Protein AF-A0A957HF04-F1 (afdb_monomer)

Mean predicted aligned error: 11.37 Å

Secondary structure (DSSP, 8-state):
-PPPPPEEEEE--GGGHHHHHHHHHHH-SSPPPHHHHHHHHHT-SS---EEEEE-----PPPGGGGTGGG--S----------SS-EEEEE--

Solvent-accessible surface area (backbone atoms only — not comparable to full-atom values): 6026 Å² total; per-residue (Å²): 135,85,79,79,81,58,70,39,80,43,75,54,53,81,58,42,45,72,60,52,50,54,52,38,55,76,73,39,86,82,48,81,57,70,67,57,57,55,40,37,68,76,70,43,92,76,44,53,46,32,30,36,23,42,52,66,87,74,79,78,77,64,75,71,68,70,64,54,80,76,54,94,83,76,89,77,80,78,82,68,68,69,52,83,47,61,73,82,48,72,51,71,85

Foldseek 3Di:
DDPDFAKDKDFDDPLCLVLQQVVQVVPDVVGDDSVVVVCLRPPDPPKGKIFIFGQPPDDPDPPVVVVCVVPPPDPPDPPSPHPRGRTDDIDMD

Radius of gyration: 17.04 Å; Cα contacts (8 Å, |Δi|>4): 94; chains: 1; bounding box: 51×33×38 Å

Sequence (93 aa):
MTRTPSLILRYMRIPDLPQVMQIDQASFNPAWPERSYRFEINESTVSFMVVLAHQDEHTEEPVARRWWEIFPLTRRSSNGSKPSGEILAYGGL

pLDDT: mean 78.91, std 19.29, range [41.81, 97.31]

Structure (mmCIF, N/CA/C/O backbone):
data_AF-A0A957HF04-F1
#
_entry.id   AF-A0A957HF04-F1
#
loop_
_atom_site.group_PDB
_atom_site.id
_atom_site.type_symbol
_atom_site.label_atom_id
_atom_site.label_alt_id
_atom_site.label_comp_id
_atom_site.label_asym_id
_atom_site.label_entity_id
_atom_site.label_seq_id
_atom_site.pdbx_PDB_ins_code
_atom_site.Cartn_x
_atom_site.Cartn_y
_atom_site.Cartn_z
_atom_site.occupancy
_atom_site.B_iso_or_equiv
_atom_site.auth_seq_id
_atom_site.auth_comp_id
_atom_site.auth_asym_id
_atom_site.auth_atom_id
_atom_site.pdbx_PDB_model_num
ATOM 1 N N . MET A 1 1 ? -23.408 11.955 19.366 1.00 49.53 1 MET A N 1
ATOM 2 C CA . MET A 1 1 ? -22.598 12.750 18.420 1.00 49.53 1 MET A CA 1
ATOM 3 C C . MET A 1 1 ? -21.421 11.891 17.997 1.00 49.53 1 MET A C 1
ATOM 5 O O . MET A 1 1 ? -20.553 11.638 18.820 1.00 49.53 1 MET A O 1
ATOM 9 N N . THR A 1 2 ? -21.431 11.353 16.782 1.00 55.19 2 THR A N 1
ATOM 10 C CA . THR A 1 2 ? -20.311 10.563 16.253 1.00 55.19 2 THR A CA 1
ATOM 11 C C . THR A 1 2 ? -19.244 11.542 15.767 1.00 55.19 2 THR A C 1
ATOM 13 O O . THR A 1 2 ? -19.526 12.359 14.894 1.00 55.19 2 THR A O 1
ATOM 16 N N . ARG A 1 3 ? -18.051 11.528 16.372 1.00 77.00 3 ARG A N 1
ATOM 17 C CA . ARG A 1 3 ? -16.907 12.325 15.902 1.00 77.00 3 ARG A CA 1
ATOM 18 C C . ARG A 1 3 ? -16.511 11.784 14.527 1.00 77.00 3 ARG A C 1
ATOM 20 O O . ARG A 1 3 ? -16.221 10.596 14.417 1.00 77.00 3 ARG A O 1
ATOM 27 N N . THR A 1 4 ? -16.532 12.620 13.492 1.00 78.12 4 THR A N 1
ATOM 28 C CA . THR A 1 4 ? -15.997 12.237 12.179 1.00 78.12 4 THR A CA 1
ATOM 29 C C . THR A 1 4 ? -14.488 12.027 12.327 1.00 78.12 4 THR A C 1
ATOM 31 O O . THR A 1 4 ? -13.820 12.941 12.821 1.00 78.12 4 THR A O 1
ATOM 34 N N . PRO A 1 5 ? -13.941 10.849 11.974 1.00 81.38 5 PRO A N 1
ATOM 35 C CA . PRO A 1 5 ? -12.506 10.615 12.056 1.00 81.38 5 PRO A CA 1
ATOM 36 C C . PRO A 1 5 ? -11.778 11.527 11.065 1.00 81.38 5 PRO A C 1
ATOM 38 O O . PRO A 1 5 ? -12.231 11.701 9.932 1.00 81.38 5 PRO A O 1
ATOM 41 N N . SER A 1 6 ? -10.657 12.112 11.493 1.00 89.38 6 SER A N 1
ATOM 42 C CA . SER A 1 6 ? -9.795 12.859 10.581 1.00 89.38 6 SER A CA 1
ATOM 43 C C . SER A 1 6 ? -8.886 11.888 9.836 1.00 89.38 6 SER A C 1
ATOM 45 O O . SER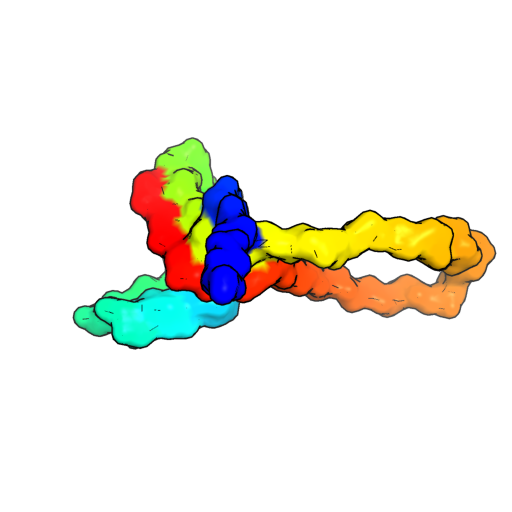 A 1 6 ? -8.231 11.050 10.457 1.00 89.38 6 SER A O 1
ATOM 47 N N . LEU A 1 7 ? -8.871 11.979 8.507 1.00 92.19 7 LEU A N 1
ATOM 48 C CA . LEU A 1 7 ? -8.146 11.072 7.620 1.00 92.19 7 LEU A CA 1
ATOM 49 C C . LEU A 1 7 ? -7.161 11.852 6.749 1.00 92.19 7 LEU A C 1
ATOM 51 O O . LEU A 1 7 ? -7.440 12.976 6.334 1.00 92.19 7 LEU A O 1
ATOM 55 N N . ILE A 1 8 ? -6.028 11.231 6.431 1.00 93.00 8 ILE A N 1
ATOM 56 C CA . ILE A 1 8 ? -5.005 11.773 5.540 1.00 93.00 8 ILE A CA 1
ATOM 57 C C . ILE A 1 8 ? -4.724 10.803 4.392 1.00 93.00 8 ILE A C 1
ATOM 59 O O . ILE A 1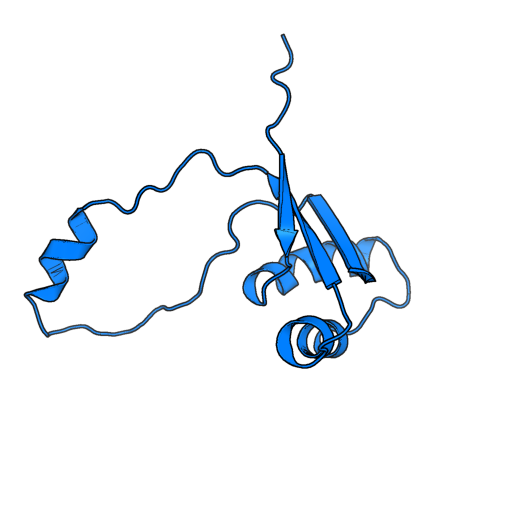 8 ? -4.455 9.622 4.608 1.00 93.00 8 ILE A O 1
ATOM 63 N N . LEU A 1 9 ? -4.755 11.325 3.164 1.00 94.06 9 LEU A N 1
ATOM 64 C CA . LEU A 1 9 ? -4.223 10.648 1.985 1.00 94.06 9 LEU A CA 1
ATOM 65 C C . LEU A 1 9 ? -2.783 11.119 1.769 1.00 94.06 9 LEU A C 1
ATOM 67 O O . LEU A 1 9 ? -2.528 12.320 1.669 1.00 94.06 9 LEU A O 1
ATOM 71 N N . ARG A 1 10 ? -1.836 10.187 1.706 1.00 93.81 10 ARG A N 1
ATOM 72 C CA . ARG A 1 10 ? -0.415 10.498 1.499 1.00 93.81 10 ARG A CA 1
ATOM 73 C C . ARG A 1 10 ? 0.272 9.422 0.678 1.00 93.81 10 ARG A C 1
ATOM 75 O O . ARG A 1 10 ? -0.220 8.299 0.597 1.00 93.81 10 ARG A O 1
ATOM 82 N N . TYR A 1 11 ? 1.448 9.741 0.143 1.00 93.88 11 TYR A N 1
ATOM 83 C CA . TYR A 1 11 ? 2.306 8.729 -0.463 1.00 93.88 11 TYR A CA 1
ATOM 84 C C . TYR A 1 11 ? 2.649 7.620 0.536 1.00 93.88 11 TYR A C 1
ATOM 86 O O . TYR A 1 11 ? 2.889 7.860 1.731 1.00 93.88 11 TYR A O 1
ATOM 94 N N . MET A 1 12 ? 2.636 6.397 0.019 1.00 93.62 12 MET A N 1
ATOM 95 C CA . MET A 1 12 ? 3.051 5.196 0.720 1.00 93.62 12 MET A CA 1
ATOM 96 C C . MET A 1 12 ? 4.560 5.246 0.967 1.00 93.62 12 MET A C 1
ATOM 98 O O . MET A 1 12 ? 5.332 5.727 0.142 1.00 93.62 12 MET A O 1
ATOM 102 N N . ARG A 1 13 ? 4.991 4.749 2.123 1.00 93.00 13 ARG A N 1
ATOM 103 C CA . ARG A 1 13 ? 6.400 4.636 2.506 1.00 93.00 13 ARG A CA 1
ATOM 104 C C . ARG A 1 13 ? 6.690 3.199 2.912 1.00 93.00 13 ARG A C 1
ATOM 106 O O . ARG A 1 13 ? 5.801 2.471 3.331 1.00 93.00 13 ARG A O 1
ATOM 113 N N . ILE A 1 14 ? 7.959 2.807 2.895 1.00 93.31 14 ILE A N 1
ATOM 114 C CA . ILE A 1 14 ? 8.377 1.446 3.273 1.00 93.31 14 ILE A CA 1
ATOM 115 C C . ILE A 1 14 ? 7.839 0.969 4.640 1.00 93.31 14 ILE A C 1
ATOM 117 O O . ILE A 1 14 ? 7.423 -0.185 4.724 1.00 93.31 14 ILE A O 1
ATOM 121 N N . PRO A 1 15 ? 7.759 1.805 5.694 1.00 93.69 15 PRO A N 1
ATOM 122 C CA . PRO A 1 15 ? 7.159 1.398 6.968 1.00 93.69 15 PRO A CA 1
ATOM 123 C C . PRO A 1 15 ? 5.670 1.054 6.937 1.00 93.69 15 PRO A C 1
ATOM 125 O O . PRO A 1 15 ? 5.170 0.446 7.880 1.00 93.69 15 PRO A O 1
ATOM 128 N N . ASP A 1 16 ? 4.959 1.467 5.892 1.00 94.31 16 ASP A N 1
ATOM 129 C CA . ASP A 1 16 ? 3.531 1.217 5.722 1.00 94.31 16 ASP A CA 1
ATOM 130 C C . ASP A 1 16 ? 3.264 -0.204 5.195 1.00 94.31 16 ASP A C 1
ATOM 132 O O . ASP A 1 16 ? 2.181 -0.750 5.409 1.00 94.31 16 ASP A O 1
ATOM 136 N N . LEU A 1 17 ? 4.262 -0.828 4.548 1.00 94.69 17 LEU A N 1
ATOM 137 C CA . LEU A 1 17 ? 4.120 -2.115 3.860 1.00 94.69 17 LEU A CA 1
ATOM 138 C C . LEU A 1 17 ? 3.550 -3.245 4.720 1.00 94.69 17 LEU A C 1
ATOM 140 O O . LEU A 1 17 ? 2.678 -3.945 4.214 1.00 94.69 17 LEU A O 1
ATOM 144 N N . PRO A 1 18 ? 3.947 -3.436 5.995 1.00 95.38 18 PRO A N 1
ATOM 145 C CA . PRO A 1 18 ? 3.372 -4.506 6.802 1.00 95.38 18 PRO A CA 1
ATOM 146 C C . PRO A 1 18 ? 1.844 -4.415 6.929 1.00 95.38 18 PRO A C 1
ATOM 148 O O . PRO A 1 18 ? 1.173 -5.436 6.831 1.00 95.38 18 PRO A O 1
ATOM 151 N N . GLN A 1 19 ? 1.287 -3.207 7.092 1.00 96.06 19 GLN A N 1
ATOM 152 C CA . GLN A 1 19 ? -0.168 -3.008 7.163 1.00 96.06 19 GLN A CA 1
ATOM 153 C C . GLN A 1 19 ? -0.815 -3.121 5.776 1.00 96.06 19 GLN A C 1
ATOM 155 O O . GLN A 1 19 ? -1.842 -3.775 5.629 1.00 96.06 19 GLN A O 1
ATOM 160 N N . VAL A 1 20 ? -0.193 -2.550 4.738 1.00 96.44 20 VAL A N 1
ATOM 161 C CA . VAL A 1 20 ? -0.686 -2.656 3.351 1.00 96.44 20 VAL A CA 1
ATOM 162 C C . VAL A 1 20 ? -0.790 -4.117 2.916 1.00 96.44 20 VAL A C 1
ATOM 164 O O . VAL A 1 20 ? -1.809 -4.523 2.369 1.00 96.44 20 VAL A O 1
ATOM 167 N N . MET A 1 21 ? 0.219 -4.934 3.221 1.00 96.12 21 MET A N 1
ATOM 168 C CA . MET A 1 21 ? 0.216 -6.359 2.897 1.00 96.12 21 MET A CA 1
ATOM 169 C C . MET A 1 21 ? -0.880 -7.128 3.630 1.00 96.12 21 MET A C 1
ATOM 171 O O . MET A 1 21 ? -1.434 -8.061 3.059 1.00 96.12 21 MET A O 1
ATOM 175 N N . GLN A 1 22 ? -1.209 -6.752 4.870 1.00 96.50 22 GLN A N 1
ATOM 176 C CA . GLN A 1 22 ? -2.332 -7.361 5.586 1.00 96.50 22 GLN A CA 1
ATOM 177 C C . GLN A 1 22 ? -3.661 -7.074 4.878 1.00 96.50 22 GLN A C 1
ATOM 179 O O . GLN A 1 22 ? -4.466 -7.988 4.708 1.00 96.50 22 GLN A O 1
ATOM 184 N N . ILE A 1 23 ? -3.870 -5.833 4.424 1.00 96.75 23 ILE A N 1
ATOM 185 C CA . ILE A 1 23 ? -5.071 -5.453 3.665 1.00 96.75 23 ILE A CA 1
ATOM 186 C C . ILE A 1 23 ? -5.101 -6.188 2.318 1.00 96.75 23 ILE A C 1
ATOM 188 O O . ILE A 1 23 ? -6.131 -6.753 1.958 1.00 96.75 23 ILE A O 1
ATOM 192 N N . ASP A 1 24 ? -3.982 -6.225 1.593 1.00 97.31 24 ASP A N 1
ATOM 193 C CA . ASP A 1 24 ? -3.878 -6.850 0.269 1.00 97.31 24 ASP A CA 1
ATOM 194 C C . ASP A 1 24 ? -4.157 -8.358 0.323 1.00 97.31 24 ASP A C 1
ATOM 196 O O . ASP A 1 24 ? -4.984 -8.862 -0.434 1.00 97.31 24 ASP A O 1
ATOM 200 N N . GLN A 1 25 ? -3.564 -9.056 1.299 1.00 96.69 25 GLN A N 1
ATOM 201 C CA . GLN A 1 25 ? -3.799 -10.483 1.540 1.00 96.69 25 GLN A CA 1
ATOM 202 C C . GLN A 1 25 ? -5.249 -10.792 1.907 1.00 96.69 25 GLN A C 1
ATOM 204 O O . GLN A 1 25 ? -5.766 -11.842 1.531 1.00 96.69 25 GLN A O 1
ATOM 209 N N . ALA A 1 26 ? -5.906 -9.899 2.648 1.00 96.75 26 ALA A N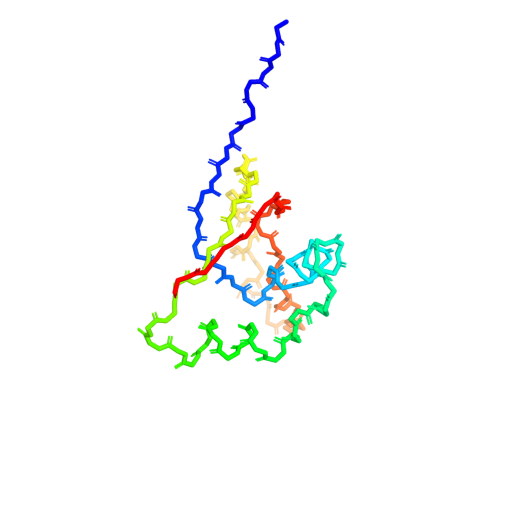 1
ATOM 210 C CA . ALA A 1 26 ? -7.314 -10.061 2.989 1.00 96.75 26 ALA A CA 1
ATOM 211 C C . ALA A 1 26 ? -8.250 -9.745 1.809 1.00 96.75 26 ALA A C 1
ATOM 213 O O . ALA A 1 26 ? -9.381 -10.230 1.784 1.00 96.75 26 ALA A O 1
ATOM 214 N N . SER A 1 27 ? -7.794 -8.939 0.845 1.00 97.06 27 SER A N 1
ATOM 215 C CA . SER A 1 27 ? -8.624 -8.410 -0.244 1.00 97.06 27 SER A CA 1
ATOM 216 C C . SER A 1 27 ? -8.505 -9.207 -1.542 1.00 97.06 27 SER A C 1
ATOM 218 O O . SER A 1 27 ? -9.478 -9.303 -2.290 1.00 97.06 27 SER A O 1
ATOM 220 N N . PHE A 1 28 ? -7.334 -9.782 -1.827 1.00 95.75 28 PHE A N 1
ATOM 221 C CA . PHE A 1 28 ? -7.026 -10.382 -3.123 1.00 95.75 28 PHE A CA 1
ATOM 222 C C . PHE A 1 28 ? -6.432 -11.785 -3.004 1.00 95.75 28 PHE A C 1
ATOM 224 O O . PHE A 1 28 ? -5.701 -12.115 -2.072 1.00 95.75 28 PHE A O 1
ATOM 231 N N . ASN A 1 29 ? -6.716 -12.614 -4.011 1.00 92.94 29 ASN A N 1
ATOM 232 C CA . ASN A 1 29 ? -6.083 -13.914 -4.194 1.00 92.94 29 ASN A CA 1
ATOM 233 C C . ASN A 1 29 ? -5.805 -14.161 -5.696 1.00 92.94 29 ASN A C 1
ATOM 235 O O . ASN A 1 29 ? -6.763 -14.336 -6.452 1.00 92.94 29 ASN A O 1
ATOM 239 N N . PRO A 1 30 ? -4.535 -14.197 -6.145 1.00 91.44 30 PRO A N 1
ATOM 240 C CA . PRO A 1 30 ? -3.328 -14.027 -5.339 1.00 91.44 30 PRO A CA 1
ATOM 241 C C . PRO A 1 30 ? -3.104 -12.570 -4.912 1.00 91.44 30 PRO A C 1
ATOM 243 O O . PRO A 1 30 ? -3.357 -11.638 -5.673 1.00 91.44 30 PRO A O 1
ATOM 246 N N . ALA A 1 31 ? -2.582 -12.404 -3.700 1.00 95.25 31 ALA A N 1
ATOM 247 C CA . ALA A 1 31 ? -2.065 -11.139 -3.195 1.00 95.25 31 ALA A CA 1
ATOM 248 C C . ALA A 1 31 ? -0.794 -10.710 -3.950 1.00 95.25 31 ALA A C 1
ATOM 250 O O . ALA A 1 31 ? -0.028 -11.548 -4.447 1.00 95.25 31 ALA A O 1
ATOM 251 N N . TRP A 1 32 ? -0.538 -9.407 -4.005 1.00 94.88 32 TRP A N 1
ATOM 252 C CA . TRP A 1 32 ? 0.692 -8.859 -4.565 1.00 94.88 32 TRP A CA 1
ATOM 253 C C . TRP A 1 32 ? 1.902 -9.166 -3.668 1.00 94.88 32 TRP A C 1
ATOM 255 O O . TRP A 1 32 ? 1.827 -9.069 -2.440 1.00 94.88 32 TRP A O 1
ATOM 265 N N . PRO A 1 33 ? 3.066 -9.514 -4.246 1.00 95.50 33 PRO A N 1
ATOM 266 C CA . PRO A 1 33 ? 4.251 -9.799 -3.452 1.00 95.50 33 PRO A CA 1
ATOM 267 C C . PRO A 1 33 ? 4.887 -8.500 -2.927 1.00 95.50 33 PRO A C 1
ATOM 269 O O . PRO A 1 33 ? 4.985 -7.511 -3.650 1.00 95.50 33 PRO A O 1
ATOM 272 N N . GLU A 1 34 ? 5.427 -8.522 -1.701 1.00 95.06 34 GLU A N 1
ATOM 273 C CA . GLU A 1 34 ? 6.068 -7.353 -1.056 1.00 95.06 34 GLU A CA 1
ATOM 274 C C . GLU A 1 34 ? 7.119 -6.673 -1.947 1.00 95.06 34 GLU A C 1
ATOM 276 O O . GLU A 1 34 ? 7.231 -5.449 -1.981 1.00 95.06 34 GLU A O 1
ATOM 281 N N . ARG A 1 35 ? 7.888 -7.471 -2.700 1.00 94.19 35 ARG A N 1
ATOM 282 C CA . ARG A 1 35 ? 8.925 -6.964 -3.609 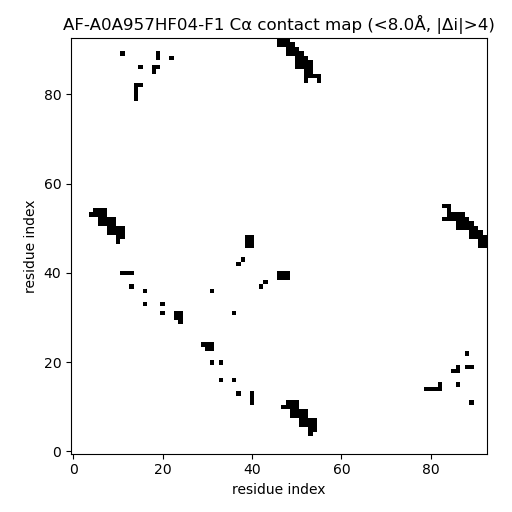1.00 94.19 35 ARG A CA 1
ATOM 283 C C . ARG A 1 35 ? 8.371 -6.024 -4.683 1.00 94.19 35 ARG A C 1
ATOM 285 O O . ARG A 1 35 ? 9.070 -5.087 -5.043 1.00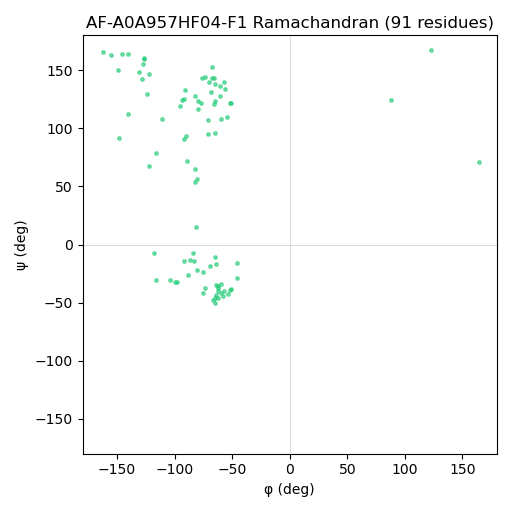 94.19 35 ARG A O 1
ATOM 292 N N . SER A 1 36 ? 7.145 -6.257 -5.161 1.00 93.81 36 SER A N 1
ATOM 293 C CA . SER A 1 36 ? 6.506 -5.384 -6.148 1.00 93.81 36 SER A CA 1
ATOM 294 C C . SER A 1 36 ? 6.235 -4.023 -5.524 1.00 93.81 36 SER A C 1
ATOM 296 O O . SER A 1 36 ? 6.672 -3.013 -6.054 1.00 93.81 36 SER A O 1
ATOM 298 N N . TYR A 1 37 ? 5.653 -3.995 -4.324 1.00 94.44 37 TYR A N 1
ATOM 299 C CA . TYR A 1 37 ? 5.450 -2.748 -3.593 1.00 94.44 37 TYR A CA 1
ATOM 300 C C . TYR A 1 37 ? 6.759 -2.001 -3.301 1.00 94.44 37 TYR A C 1
ATOM 302 O O . TYR A 1 37 ? 6.825 -0.784 -3.446 1.00 94.44 37 TYR A O 1
ATOM 310 N N . ARG A 1 38 ? 7.825 -2.711 -2.912 1.00 94.50 38 ARG A N 1
ATOM 311 C CA . ARG A 1 38 ? 9.141 -2.091 -2.675 1.00 94.50 38 ARG A CA 1
ATOM 312 C C . ARG A 1 38 ? 9.730 -1.457 -3.931 1.00 94.50 38 ARG A C 1
ATOM 314 O O . ARG A 1 38 ? 10.337 -0.394 -3.813 1.00 94.50 38 ARG A O 1
ATOM 321 N N . PHE A 1 39 ? 9.570 -2.111 -5.079 1.00 93.31 39 PHE A N 1
ATOM 322 C CA . PHE A 1 39 ? 10.005 -1.586 -6.368 1.00 93.31 39 PHE A CA 1
ATOM 323 C C . PHE A 1 39 ? 9.211 -0.327 -6.732 1.00 93.31 39 PHE A C 1
ATOM 325 O O . PHE A 1 39 ? 9.808 0.716 -6.981 1.00 93.31 39 PHE A O 1
ATOM 332 N N . GLU A 1 40 ? 7.878 -0.381 -6.653 1.00 92.69 40 GLU A N 1
ATOM 333 C CA . GLU A 1 40 ? 7.036 0.767 -7.010 1.00 92.69 40 GLU A CA 1
ATOM 334 C C . GLU A 1 40 ? 7.287 1.991 -6.116 1.00 92.69 40 GLU A C 1
ATOM 336 O O . GLU A 1 40 ? 7.311 3.113 -6.604 1.00 92.69 40 GLU A O 1
ATOM 341 N N . ILE A 1 41 ? 7.539 1.796 -4.816 1.00 92.12 41 ILE A N 1
ATOM 342 C CA . ILE A 1 41 ? 7.796 2.909 -3.885 1.00 92.12 41 ILE A CA 1
ATOM 343 C C . ILE A 1 41 ? 9.181 3.544 -4.086 1.00 92.12 41 ILE A C 1
ATOM 345 O O . ILE A 1 41 ? 9.322 4.751 -3.899 1.00 92.12 41 ILE A O 1
ATOM 349 N N . ASN A 1 42 ? 10.219 2.753 -4.382 1.00 89.06 42 ASN A N 1
ATOM 350 C CA . ASN A 1 42 ? 11.607 3.242 -4.366 1.00 89.06 42 ASN A CA 1
ATOM 351 C C . ASN A 1 42 ? 12.210 3.485 -5.753 1.00 89.06 42 ASN A C 1
ATOM 353 O O . ASN A 1 42 ? 13.119 4.304 -5.874 1.00 89.06 42 ASN A O 1
ATOM 357 N N . GLU A 1 43 ? 11.784 2.730 -6.764 1.00 82.12 43 GLU A N 1
ATOM 358 C CA . GLU A 1 43 ? 12.474 2.641 -8.057 1.00 82.12 43 GLU A CA 1
ATOM 359 C C . GLU A 1 43 ? 11.626 3.180 -9.213 1.00 82.12 43 GLU A C 1
ATOM 361 O O . GLU A 1 43 ? 12.169 3.720 -10.179 1.00 82.12 43 GLU A O 1
ATOM 366 N N . SER A 1 44 ? 10.300 3.076 -9.118 1.00 80.94 44 SER A N 1
ATOM 367 C CA . SER A 1 44 ? 9.393 3.540 -10.163 1.00 80.94 44 SER A CA 1
ATOM 368 C C . SER A 1 44 ? 9.244 5.062 -10.135 1.00 80.94 44 SER A C 1
ATOM 370 O O . SER A 1 44 ? 8.812 5.650 -9.148 1.00 80.94 44 SER A O 1
ATOM 372 N N . THR A 1 45 ? 9.576 5.723 -11.244 1.00 77.75 45 THR A N 1
ATOM 373 C CA . THR A 1 45 ? 9.361 7.173 -11.418 1.00 77.75 45 THR A CA 1
ATOM 374 C C . THR A 1 45 ? 7.949 7.514 -11.887 1.00 77.75 45 THR A C 1
ATOM 376 O O . THR A 1 45 ? 7.597 8.690 -11.970 1.00 77.75 45 THR A O 1
ATOM 379 N N . VAL A 1 46 ? 7.157 6.493 -12.218 1.00 85.56 46 VAL A N 1
ATOM 380 C CA . VAL A 1 46 ? 5.811 6.628 -12.783 1.00 85.56 46 VAL A CA 1
ATOM 381 C C . VAL A 1 46 ? 4.727 6.029 -11.894 1.00 85.56 46 VAL A C 1
ATOM 383 O O . VAL A 1 46 ? 3.557 6.223 -12.205 1.00 85.56 46 VAL A O 1
ATOM 386 N N . SER A 1 47 ? 5.092 5.339 -10.807 1.00 86.12 47 SER A N 1
ATOM 387 C CA . SER A 1 47 ? 4.118 4.779 -9.875 1.00 86.12 47 SER A CA 1
ATOM 388 C C . SER A 1 47 ? 3.788 5.742 -8.747 1.00 86.12 47 SER A C 1
ATOM 390 O O . SER A 1 47 ? 4.668 6.306 -8.093 1.00 86.12 47 SER A O 1
ATOM 392 N N . PHE A 1 48 ? 2.492 5.898 -8.493 1.00 90.94 48 PHE A N 1
ATOM 393 C CA . PHE A 1 48 ? 1.980 6.764 -7.436 1.00 90.94 48 PHE A CA 1
ATOM 394 C C . PHE A 1 48 ? 1.245 5.940 -6.384 1.00 90.94 48 PHE A C 1
ATOM 396 O O . PHE A 1 48 ? 0.017 5.890 -6.343 1.00 90.94 48 PHE A O 1
ATOM 403 N N . MET A 1 49 ? 2.015 5.302 -5.504 1.00 95.12 49 MET A N 1
ATOM 404 C CA . MET A 1 49 ? 1.475 4.505 -4.403 1.00 95.12 49 MET A CA 1
ATOM 405 C C . MET A 1 49 ? 1.042 5.404 -3.241 1.00 95.12 49 MET A C 1
ATOM 407 O O . MET A 1 49 ? 1.847 6.155 -2.685 1.00 95.12 49 MET A O 1
ATOM 411 N N . VAL A 1 50 ? -0.221 5.310 -2.830 1.00 95.44 50 VAL A N 1
ATOM 412 C CA . VAL A 1 50 ? -0.821 6.120 -1.761 1.00 95.44 50 VAL A CA 1
ATOM 413 C C . VAL A 1 50 ? -1.493 5.257 -0.699 1.00 95.44 50 VAL A C 1
ATOM 415 O O . VAL A 1 50 ? -1.910 4.127 -0.950 1.00 95.44 50 VAL A O 1
ATOM 418 N N . VAL A 1 51 ? -1.611 5.812 0.505 1.00 96.44 51 VAL A N 1
ATOM 419 C CA . VAL A 1 51 ? -2.358 5.234 1.626 1.00 96.44 51 VAL A CA 1
ATOM 420 C C . VAL A 1 51 ? -3.329 6.258 2.190 1.00 96.44 51 VAL A C 1
ATOM 422 O O . VAL A 1 51 ? -3.003 7.444 2.293 1.00 96.44 51 VAL A O 1
ATOM 425 N N . LEU A 1 52 ? -4.507 5.781 2.582 1.00 95.50 52 LEU A N 1
ATOM 426 C CA . LEU A 1 52 ? -5.434 6.504 3.438 1.00 95.50 52 LEU A CA 1
ATOM 427 C C . LEU A 1 52 ? -5.195 6.041 4.874 1.00 95.50 52 LEU A C 1
ATOM 429 O O . LEU A 1 52 ? -5.341 4.856 5.178 1.00 95.50 52 LEU A O 1
ATOM 433 N N . ALA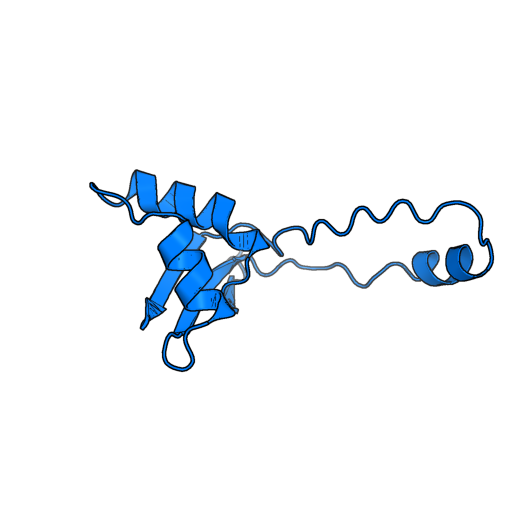 A 1 53 ? -4.825 6.969 5.745 1.00 93.69 53 ALA A N 1
ATOM 434 C CA . ALA A 1 53 ? -4.553 6.696 7.149 1.00 93.69 53 ALA A CA 1
ATOM 435 C C . ALA A 1 53 ? -5.369 7.622 8.050 1.00 93.69 53 ALA A C 1
ATOM 437 O O . ALA A 1 53 ? -5.807 8.692 7.620 1.00 93.69 53 ALA A O 1
ATOM 438 N N . HIS A 1 54 ? -5.540 7.240 9.313 1.00 91.19 54 HIS A N 1
ATOM 439 C CA . HIS A 1 54 ? -5.972 8.194 10.328 1.00 91.19 54 HIS A CA 1
ATOM 440 C C . HIS A 1 54 ? -4.947 9.329 10.440 1.00 91.19 54 HIS A C 1
ATOM 442 O O . HIS A 1 54 ? -3.736 9.102 10.410 1.00 91.19 54 HIS A O 1
ATOM 448 N N . GLN A 1 55 ? -5.431 10.567 10.532 1.00 84.12 55 GLN A N 1
ATOM 449 C CA . GLN A 1 55 ? -4.571 11.691 10.861 1.00 84.12 55 GLN A CA 1
ATOM 450 C C . GLN A 1 55 ? -4.185 11.541 12.331 1.00 84.12 55 GLN A C 1
ATOM 452 O O . GLN A 1 55 ? -5.015 11.750 13.214 1.00 84.12 55 GLN A O 1
ATOM 457 N N . ASP A 1 56 ? -2.936 11.160 12.589 1.00 73.25 56 ASP A N 1
ATOM 458 C CA . ASP A 1 56 ? -2.397 11.177 13.943 1.00 73.25 56 ASP A CA 1
ATOM 459 C C . ASP A 1 56 ? -2.455 12.621 14.468 1.00 73.25 56 ASP A C 1
ATOM 461 O O . ASP A 1 56 ? -1.710 13.503 14.029 1.00 73.25 56 ASP A O 1
ATOM 465 N N . GLU A 1 57 ? -3.362 12.882 15.407 1.00 53.00 57 GLU A N 1
ATOM 466 C CA . GLU A 1 57 ? -3.341 14.103 16.202 1.00 53.00 57 GLU A CA 1
ATOM 467 C C . GLU A 1 57 ? -2.138 13.984 17.167 1.00 53.00 57 GLU A C 1
ATOM 469 O O . GLU A 1 57 ? -2.248 13.386 18.231 1.00 53.00 57 GLU A O 1
ATOM 474 N N . HIS A 1 58 ? -0.991 14.552 16.764 1.00 47.38 58 HIS A N 1
ATOM 475 C CA . HIS A 1 58 ? 0.285 14.717 17.491 1.00 47.38 58 HIS A CA 1
ATOM 476 C C . HIS A 1 58 ? 1.338 13.591 17.429 1.00 47.38 58 HIS A C 1
ATOM 478 O O . HIS A 1 58 ? 1.187 12.501 17.966 1.00 47.38 58 HIS A O 1
ATOM 484 N N . THR A 1 59 ? 2.543 13.973 16.994 1.00 42.88 59 THR A N 1
ATOM 485 C CA . THR A 1 59 ? 3.684 14.100 17.919 1.00 42.88 59 THR A CA 1
ATOM 486 C C . THR A 1 59 ? 4.575 15.220 17.388 1.00 42.88 59 THR A C 1
ATOM 488 O O . THR A 1 59 ? 5.451 15.001 16.553 1.00 42.88 59 THR A O 1
ATOM 491 N N . GLU A 1 60 ? 4.333 16.448 17.856 1.00 46.69 60 GLU A N 1
ATOM 492 C CA . GLU A 1 60 ? 5.437 17.397 17.983 1.00 46.69 60 GLU A CA 1
ATOM 493 C C . GLU A 1 60 ? 6.526 16.677 18.778 1.00 46.69 60 GLU A C 1
ATOM 495 O O . GLU A 1 60 ? 6.269 16.152 19.863 1.00 46.69 60 GLU A O 1
ATOM 500 N N . GLU A 1 61 ? 7.714 16.561 18.197 1.00 49.94 61 GLU A N 1
ATOM 501 C CA . GLU A 1 61 ? 8.860 15.975 18.874 1.00 49.94 61 GLU A CA 1
ATOM 502 C C . GLU A 1 61 ? 9.030 16.659 20.237 1.00 49.94 61 GLU A C 1
ATOM 504 O O . GLU A 1 61 ? 9.199 17.883 20.280 1.00 49.94 61 GLU A O 1
ATOM 509 N N . PRO A 1 62 ? 8.996 15.924 21.365 1.00 45.81 62 PRO A N 1
ATOM 510 C CA . PRO A 1 62 ? 9.275 16.547 22.639 1.00 45.81 62 PRO A CA 1
ATOM 511 C C . PRO A 1 62 ? 10.697 17.102 22.554 1.00 45.81 62 PRO A C 1
ATOM 513 O O . PRO A 1 62 ? 11.648 16.380 22.238 1.00 45.81 62 PRO A O 1
ATOM 516 N N . VAL A 1 63 ? 10.845 18.388 22.875 1.00 57.34 63 VAL A N 1
ATOM 517 C CA . VAL A 1 63 ? 12.110 19.145 22.969 1.00 57.34 63 VAL A CA 1
ATOM 518 C C . VAL A 1 63 ? 13.210 18.383 23.747 1.00 57.34 63 VAL A C 1
ATOM 520 O O . VAL A 1 63 ? 14.398 18.671 23.610 1.00 57.34 63 VAL A O 1
ATOM 523 N N . ALA A 1 64 ? 12.836 17.340 24.496 1.00 55.88 64 ALA A N 1
ATOM 524 C CA . ALA A 1 64 ? 13.693 16.300 25.059 1.00 55.88 64 ALA A CA 1
ATOM 525 C C . ALA A 1 64 ? 14.736 15.695 24.091 1.00 55.88 64 ALA A C 1
ATOM 527 O O . ALA A 1 64 ? 15.806 15.302 24.553 1.00 55.88 64 ALA A O 1
ATOM 528 N N . ARG A 1 65 ? 14.504 15.647 22.769 1.00 53.50 65 ARG A N 1
ATOM 529 C CA . ARG A 1 65 ? 15.507 15.119 21.815 1.00 53.50 65 ARG A CA 1
ATOM 530 C C . ARG A 1 65 ? 16.754 15.999 21.659 1.00 53.50 65 ARG A C 1
ATOM 532 O O . ARG A 1 65 ? 17.797 15.487 21.270 1.00 53.50 65 ARG A O 1
ATOM 539 N N . ARG A 1 66 ? 16.694 17.276 22.056 1.00 51.97 66 ARG A N 1
ATOM 540 C CA . ARG A 1 66 ? 17.817 18.229 21.959 1.00 51.97 66 ARG A CA 1
ATOM 541 C C . ARG A 1 66 ? 18.826 18.137 23.117 1.00 51.97 66 ARG A C 1
ATOM 543 O O . ARG A 1 66 ? 19.923 18.670 23.009 1.00 51.97 66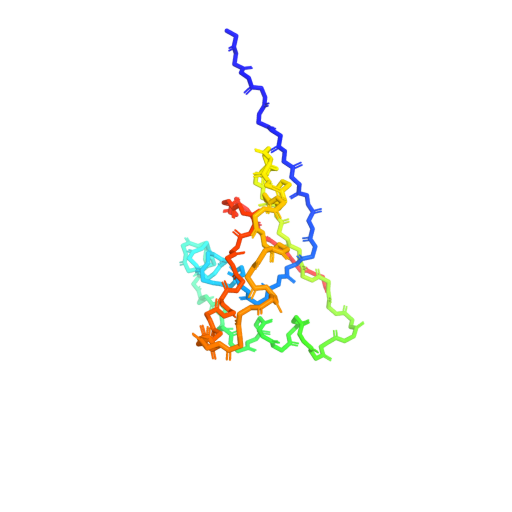 ARG A O 1
ATOM 550 N N . TRP A 1 67 ? 18.488 17.450 24.214 1.00 57.62 67 TRP A N 1
ATOM 551 C CA . TRP A 1 67 ? 19.351 17.341 25.404 1.00 57.62 67 TRP A CA 1
ATOM 552 C C . TRP A 1 67 ? 20.338 16.163 25.333 1.00 57.62 67 TRP A C 1
ATOM 554 O O . TRP A 1 67 ? 21.420 16.225 25.912 1.00 57.62 67 TRP A O 1
ATOM 564 N N . TRP A 1 68 ? 20.008 15.107 24.582 1.00 55.66 68 TRP A N 1
ATOM 565 C CA . TRP A 1 68 ? 20.860 13.916 24.442 1.00 55.66 68 TRP A CA 1
ATOM 566 C C . TRP A 1 68 ? 21.914 14.040 23.332 1.00 55.66 68 TRP A C 1
ATOM 568 O O . TRP A 1 68 ? 22.871 13.273 23.321 1.00 55.66 68 TRP A O 1
ATOM 578 N N . GLU A 1 69 ? 21.809 15.042 22.449 1.00 55.25 69 GLU A N 1
ATOM 579 C CA . GLU A 1 69 ? 22.859 15.390 21.470 1.00 55.25 69 GLU A CA 1
ATOM 580 C C . GLU A 1 69 ? 24.156 15.896 22.131 1.00 55.25 69 GLU A C 1
ATOM 582 O O . GLU A 1 69 ? 25.190 15.992 21.475 1.00 55.25 69 GLU A O 1
ATOM 587 N N . ILE A 1 70 ? 24.114 16.170 23.439 1.00 60.75 70 ILE A N 1
ATOM 588 C CA . ILE A 1 70 ? 25.249 16.617 24.255 1.00 60.75 70 ILE A CA 1
ATOM 589 C C . ILE A 1 70 ? 25.990 15.421 24.900 1.00 60.75 70 ILE A C 1
ATOM 591 O O . ILE A 1 70 ? 27.126 15.568 25.344 1.00 60.75 70 ILE A O 1
ATOM 595 N N . PHE A 1 71 ? 25.410 14.211 24.913 1.00 59.16 71 PHE A N 1
ATOM 596 C CA . PHE A 1 71 ? 26.030 13.017 25.509 1.00 59.16 71 PHE A CA 1
ATOM 597 C C . PHE A 1 71 ? 26.427 11.988 24.430 1.00 59.16 71 PHE A C 1
ATOM 599 O O . PHE A 1 71 ? 25.563 11.311 23.875 1.00 59.16 71 PHE A O 1
ATOM 606 N N . PRO A 1 72 ? 27.729 11.796 24.128 1.00 52.28 72 PRO A N 1
ATOM 607 C CA . PRO A 1 72 ? 28.177 11.024 22.964 1.00 52.28 72 PRO A CA 1
ATOM 608 C C . PRO A 1 72 ? 28.177 9.497 23.168 1.00 52.28 72 PRO A C 1
ATOM 610 O O . PRO A 1 72 ? 28.771 8.770 22.376 1.00 52.28 72 PRO A O 1
ATOM 613 N N . LEU A 1 73 ? 27.523 8.972 24.206 1.00 59.59 73 LEU A N 1
ATOM 614 C CA . LEU A 1 73 ? 27.671 7.575 24.613 1.00 59.59 73 LEU A CA 1
ATOM 615 C C . LEU A 1 73 ? 26.328 6.836 24.615 1.00 59.59 73 LEU A C 1
ATOM 617 O O . LEU A 1 73 ? 25.811 6.515 25.675 1.00 59.59 73 LEU A O 1
ATOM 621 N N . THR A 1 74 ? 25.735 6.628 23.429 1.00 60.53 74 THR A N 1
ATOM 622 C CA . THR A 1 74 ? 24.805 5.520 23.062 1.00 60.53 74 THR A CA 1
ATOM 623 C C . THR A 1 74 ? 24.054 5.835 21.757 1.00 60.53 74 THR A C 1
ATOM 625 O O . THR A 1 74 ? 22.845 6.038 21.729 1.00 60.53 74 THR A O 1
ATOM 628 N N . ARG A 1 75 ? 24.741 5.817 20.606 1.00 52.16 75 ARG A N 1
ATOM 629 C CA . ARG A 1 75 ? 24.053 5.742 19.301 1.00 52.16 75 ARG A CA 1
ATOM 630 C C . ARG A 1 75 ? 23.836 4.284 18.894 1.00 52.16 75 ARG A C 1
ATOM 632 O O . ARG A 1 75 ? 24.459 3.790 17.962 1.00 52.16 75 ARG A O 1
ATOM 639 N N . ARG A 1 76 ? 22.915 3.590 19.574 1.00 44.16 76 ARG A N 1
ATOM 640 C CA . ARG A 1 76 ? 22.249 2.419 18.982 1.00 44.16 76 ARG A CA 1
ATOM 641 C C . ARG A 1 76 ? 20.979 2.926 18.310 1.00 44.16 76 ARG A C 1
ATOM 643 O O . ARG A 1 76 ? 19.944 3.088 18.940 1.00 44.16 76 ARG A O 1
ATOM 650 N N . SER A 1 77 ? 21.133 3.270 17.035 1.00 42.84 77 SER A N 1
ATOM 651 C CA . SER A 1 77 ? 20.091 3.811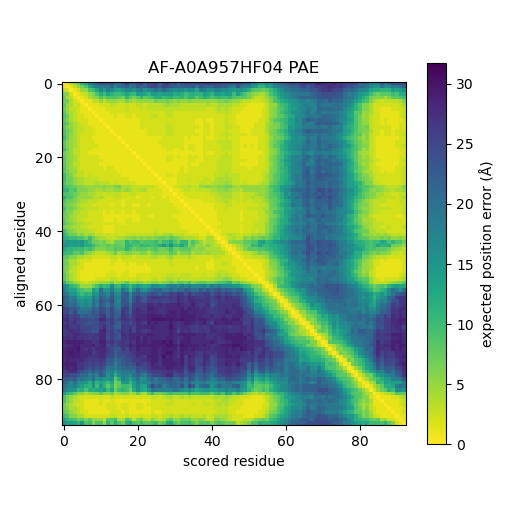 16.168 1.00 42.84 77 SER A CA 1
ATOM 652 C C . SER A 1 77 ? 18.988 2.771 15.949 1.00 42.84 77 SER A C 1
ATOM 654 O O . SER A 1 77 ? 19.107 1.899 15.092 1.00 42.84 77 SER A O 1
ATOM 656 N N . SER A 1 78 ? 17.910 2.840 16.728 1.00 45.50 78 SER A N 1
ATOM 657 C CA . SER A 1 78 ? 16.633 2.210 16.388 1.00 45.50 78 SER A CA 1
ATOM 658 C C . SER A 1 78 ? 15.866 3.124 15.429 1.00 45.50 78 SER A C 1
ATOM 660 O O . SER A 1 78 ? 14.807 3.654 15.753 1.00 45.50 78 SER A O 1
ATOM 662 N N . ASN A 1 79 ? 16.412 3.327 14.227 1.00 41.81 79 ASN A N 1
ATOM 663 C CA . ASN A 1 79 ? 15.739 4.058 13.152 1.00 41.81 79 ASN A CA 1
ATOM 664 C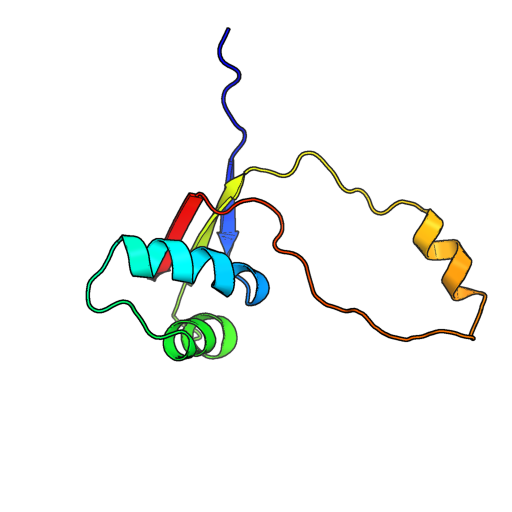 C . ASN A 1 79 ? 14.734 3.142 12.433 1.00 41.81 79 ASN A C 1
ATOM 666 O O . ASN A 1 79 ? 14.840 2.885 11.239 1.00 41.81 79 ASN A O 1
ATOM 670 N N . GLY A 1 80 ? 13.794 2.578 13.191 1.00 42.12 80 GLY A N 1
ATOM 671 C CA . GLY A 1 80 ? 12.586 1.984 12.636 1.00 42.12 80 GLY A CA 1
ATOM 672 C C . GLY A 1 80 ? 11.544 3.084 12.591 1.00 42.12 80 GLY A C 1
ATOM 673 O O . GLY A 1 80 ? 10.901 3.351 13.605 1.00 42.12 80 GLY A O 1
ATOM 674 N N . SER A 1 81 ? 11.428 3.777 11.460 1.00 54.19 81 SER A N 1
ATOM 675 C CA . SER A 1 81 ? 10.341 4.725 11.231 1.00 54.19 81 SER A CA 1
ATOM 676 C C . SER A 1 81 ? 9.025 3.988 11.469 1.00 54.19 81 SER A C 1
ATOM 678 O O . SER A 1 81 ? 8.684 3.071 10.731 1.00 54.19 81 SER A O 1
ATOM 680 N N . LYS A 1 82 ? 8.316 4.316 12.554 1.00 55.94 82 LYS A N 1
ATOM 681 C CA . LYS A 1 82 ? 6.984 3.760 12.799 1.00 55.94 82 LYS A CA 1
ATOM 682 C C . LYS A 1 82 ? 6.031 4.277 11.711 1.00 55.94 82 LYS A C 1
ATOM 684 O O . LYS A 1 82 ? 6.172 5.434 11.302 1.00 55.94 82 LYS A O 1
ATOM 689 N N . PRO A 1 83 ? 5.078 3.456 11.239 1.00 57.72 83 PRO A N 1
ATOM 690 C CA . PRO A 1 83 ? 4.002 3.949 10.388 1.00 57.72 83 PRO A CA 1
ATOM 691 C C . PRO A 1 83 ? 3.267 5.079 11.123 1.00 57.72 83 PRO A C 1
ATOM 693 O O . PRO A 1 83 ? 3.002 4.976 12.320 1.00 57.72 83 PRO A O 1
ATOM 696 N N . SER A 1 84 ? 3.010 6.183 10.419 1.00 65.50 84 SER A N 1
ATOM 697 C CA . SER A 1 84 ? 2.412 7.407 10.980 1.00 65.50 84 SER A CA 1
ATOM 698 C C . SER A 1 84 ? 0.884 7.307 11.057 1.00 65.50 84 SER A C 1
ATOM 700 O O . SER A 1 84 ? 0.185 8.100 10.422 1.00 65.50 84 SER A O 1
ATOM 702 N N . GLY A 1 85 ? 0.399 6.254 11.704 1.00 79.94 85 GLY A N 1
ATOM 703 C CA . GLY A 1 85 ? -1.022 5.990 11.890 1.00 79.94 85 GLY A CA 1
ATOM 704 C C . GLY A 1 85 ? -1.461 4.640 11.330 1.00 79.94 85 GLY A C 1
ATOM 705 O O . GLY A 1 85 ? -0.729 3.960 10.600 1.00 79.94 85 GLY A O 1
ATOM 706 N N . GLU A 1 86 ? -2.672 4.246 11.709 1.00 92.19 86 GLU A N 1
ATOM 707 C CA . GLU A 1 86 ? -3.370 3.081 11.165 1.00 92.19 86 GLU A CA 1
ATOM 708 C C . GLU A 1 86 ? -3.753 3.332 9.702 1.00 92.19 86 GLU A C 1
ATOM 710 O O . GLU A 1 86 ? -4.328 4.375 9.371 1.00 92.19 86 GLU A O 1
ATOM 715 N N . ILE A 1 87 ? -3.437 2.373 8.833 1.00 94.44 87 ILE A N 1
ATOM 716 C CA . ILE A 1 87 ? -3.775 2.412 7.412 1.00 94.44 87 ILE A CA 1
ATOM 717 C C . ILE A 1 87 ? -5.114 1.723 7.205 1.00 94.44 87 ILE A C 1
ATOM 719 O O . ILE A 1 87 ? -5.295 0.566 7.568 1.00 94.44 87 ILE A O 1
ATOM 723 N N . LEU A 1 88 ? -6.037 2.444 6.577 1.00 95.19 88 LEU A N 1
ATOM 724 C CA . LEU A 1 88 ? -7.396 1.977 6.312 1.00 95.19 88 LEU A CA 1
ATOM 725 C C . LEU A 1 88 ? -7.553 1.465 4.883 1.00 95.19 88 LEU A C 1
ATOM 727 O O . LEU A 1 88 ? -8.350 0.569 4.625 1.00 95.19 88 LEU A O 1
ATOM 731 N N . ALA A 1 89 ? -6.812 2.059 3.948 1.00 95.81 89 ALA A N 1
ATOM 732 C CA . ALA A 1 89 ? -6.825 1.686 2.543 1.00 95.81 89 ALA A CA 1
ATOM 733 C C . ALA A 1 89 ? -5.509 2.078 1.863 1.00 95.81 89 ALA A C 1
ATOM 735 O O . ALA A 1 89 ? -4.756 2.924 2.355 1.00 95.81 89 ALA A O 1
ATOM 736 N N . TYR A 1 90 ? -5.261 1.495 0.697 1.00 96.56 90 TYR A N 1
ATOM 737 C CA . TYR A 1 90 ? -4.133 1.823 -0.167 1.00 96.56 90 TYR A CA 1
ATOM 738 C C . TYR A 1 90 ? -4.564 1.821 -1.634 1.00 96.56 90 TYR A C 1
ATOM 740 O O . TYR A 1 90 ? -5.621 1.295 -1.983 1.00 96.56 90 TYR A O 1
ATOM 748 N N . GLY A 1 91 ? -3.745 2.423 -2.490 1.00 94.31 91 GLY A N 1
ATOM 749 C CA . GLY A 1 91 ? -3.954 2.441 -3.931 1.00 94.31 91 GLY A CA 1
ATOM 750 C C . GLY A 1 91 ? -2.676 2.800 -4.676 1.00 94.31 91 GLY A C 1
ATOM 751 O O . GLY A 1 91 ? -1.713 3.273 -4.074 1.00 94.31 91 GLY A O 1
ATOM 752 N N . GLY A 1 92 ? -2.676 2.562 -5.981 1.00 89.19 92 GLY A N 1
ATOM 753 C CA . GLY A 1 92 ? -1.571 2.869 -6.880 1.00 89.19 92 GLY A CA 1
ATOM 754 C C . GLY A 1 92 ? -2.090 3.203 -8.270 1.00 89.19 92 GLY A C 1
ATOM 755 O O . GLY A 1 92 ? -3.151 2.704 -8.657 1.00 89.19 92 GLY A O 1
ATOM 756 N N . LEU A 1 93 ? -1.354 4.048 -8.989 1.00 75.12 93 LEU A N 1
ATOM 757 C CA . LEU A 1 93 ? -1.542 4.328 -10.412 1.00 75.12 93 LEU A CA 1
ATOM 758 C C . LEU A 1 93 ? -0.230 4.090 -11.155 1.00 75.12 93 LEU A C 1
ATOM 760 O O . LEU A 1 93 ? 0.825 4.354 -10.525 1.00 75.12 93 LEU A O 1
#

Nearest PDB structures (foldseek):
  6wqb-assembly1_A  TM=7.568E-01  e=1.266E-01  Legionella hackeliae
  5isv-assembly2_B  TM=7.035E-01  e=1.448E-01  Escherichia coli O157:H7
  4xnh-assembly1_C  TM=5.941E-01  e=7.250E-01  Saccharomyces cerevisiae
  3ryo-assembly2_G  TM=6.709E-01  e=2.595E+00  Mycobacterium tuberculosis
  8qsy-assembly1_PK  TM=1.688E-01  e=4.152E+00  Haloferax tailed virus 1